Protein AF-A0A8R1EBQ1-F1 (afdb_monomer_lite)

InterPro domains:
  IPR004179 Sec63 domain [PF02889] (90-181)
  IPR036388 Winged helix-like DNA-binding domain superfamily [G3DSA:1.10.10.10] (1-85)
  IPR036390 Winged helix DNA-binding domain superfamily [SSF46785] (4-100)
  IPR050474 Helicase Hel308/SKI2-like [PTHR47961] (4-179)
  IPR057842 MER3 helicase-like, winged helix domain [PF23445] (1-74)

Organism: Caenorhabditis japonica (NCBI:txid281687)

pLDDT: mean 93.89, std 4.09, range [58.22, 97.81]

Radius of gyration: 20.87 Å; chains: 1; bounding box: 53×24×57 Å

Secondary structure (DSSP, 8-state):
-GGGHHHHHHHHHHHTS--BHHHHHHHHHTSHHHHHHHH-GGGGT--HHHHHH-TT-HHHHHHHHHHHHHHHHHHTSEEE-TTT-BEEE-HHHHHHHHTT--HHHHHHHHHH--TT--HHHHHHHHHT-GGGTT----GGGHHHHHHHHHT-SS---S-TTSHHHHHHHHHHHHHTTPPP-

Foldseek 3Di:
DLVCLLLVLLLCQLVVCDFFLVSQLVVVLVDPVQVCCLVPVVVVVQDPVNCVVCVSCSVVSSVSSVVSQVLCVLLVQWPADPVVRGIHGDVLSNVCNVVVADSQLSSLCVVQDDPPDDPQSVLLSVLPGPVQVPAFDDPVCLVVLVVLQVVQPHHHPDDSRDSSSVSSSVVSCVVVVPDDD

Sequence (181 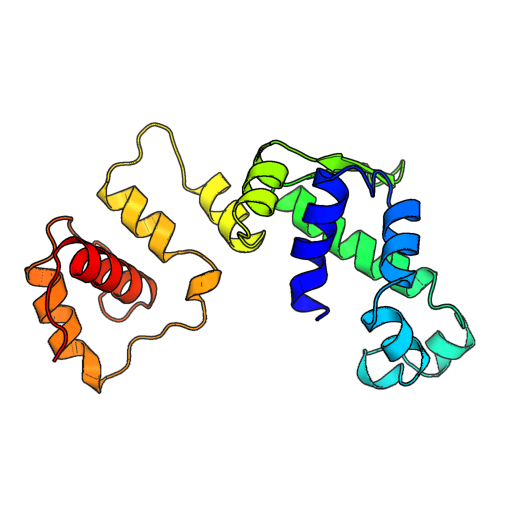aa):
MISRLTDMLNAEIVLGTVSSVSEATNWLGYTFLFVRMLKNPTLYGITHEQARADPLLEQRRADLIHTACVLLDKAGLIKYDKRSGIIQATELGRIASHFYCTYESMQTYNKLLIETCSDIDLFRIFSMSSEFKHLSVRDEEKLELQKLAEHAPIPIKENLDEASAKTNVLLQAYISQLKLD

Structure (mmCIF, N/CA/C/O backbone):
data_AF-A0A8R1EBQ1-F1
#
_entry.id   AF-A0A8R1EBQ1-F1
#
loop_
_atom_site.group_PDB
_atom_site.id
_atom_site.type_symbol
_atom_site.label_atom_id
_atom_site.label_alt_id
_atom_site.label_comp_id
_atom_site.label_asym_id
_atom_site.label_entity_id
_atom_site.label_seq_id
_atom_site.pdbx_PDB_ins_code
_atom_site.Cartn_x
_atom_site.Cartn_y
_atom_site.Cartn_z
_atom_site.occupancy
_atom_site.B_iso_or_equiv
_atom_site.auth_seq_id
_atom_site.auth_comp_id
_atom_site.auth_asym_id
_atom_site.auth_atom_id
_atom_site.pdbx_PDB_model_num
ATOM 1 N N . MET A 1 1 ? -2.785 -6.295 -10.504 1.00 58.22 1 MET A N 1
ATOM 2 C CA . MET A 1 1 ? -1.403 -6.828 -10.488 1.00 58.22 1 MET A CA 1
ATOM 3 C C . MET A 1 1 ? -0.385 -5.694 -10.440 1.00 58.22 1 MET A C 1
ATOM 5 O O . MET A 1 1 ? 0.355 -5.658 -9.474 1.00 58.22 1 MET A O 1
ATOM 9 N N . ILE A 1 2 ? -0.416 -4.712 -11.359 1.00 77.81 2 ILE A N 1
ATOM 10 C CA . ILE A 1 2 ? 0.419 -3.489 -11.237 1.00 77.81 2 ILE A CA 1
ATOM 11 C C . ILE A 1 2 ? 0.177 -2.771 -9.898 1.00 77.81 2 ILE A C 1
ATOM 13 O O . ILE A 1 2 ? 1.121 -2.341 -9.253 1.00 77.81 2 ILE A O 1
ATOM 17 N N . SER A 1 3 ? -1.073 -2.733 -9.429 1.00 82.50 3 SER A N 1
ATOM 18 C CA . SER A 1 3 ? -1.452 -2.121 -8.148 1.00 82.50 3 SER A CA 1
ATOM 19 C C . SER A 1 3 ? -0.752 -2.692 -6.909 1.00 82.50 3 SER A C 1
ATOM 21 O O . SER A 1 3 ? -0.732 -2.025 -5.885 1.00 82.50 3 SER A O 1
ATOM 23 N N . ARG A 1 4 ? -0.205 -3.913 -6.978 1.00 91.25 4 ARG A N 1
ATOM 24 C CA . ARG A 1 4 ? 0.516 -4.569 -5.873 1.00 91.25 4 ARG A CA 1
ATOM 25 C C . ARG A 1 4 ? 2.019 -4.662 -6.114 1.00 91.25 4 ARG A C 1
ATOM 27 O O . ARG A 1 4 ? 2.727 -5.206 -5.277 1.00 91.25 4 ARG A O 1
ATOM 34 N N . LEU A 1 5 ? 2.508 -4.122 -7.234 1.00 94.25 5 LEU A N 1
ATOM 35 C CA . LEU A 1 5 ? 3.929 -4.138 -7.577 1.00 94.25 5 LEU A CA 1
ATOM 36 C C . LEU A 1 5 ? 4.775 -3.515 -6.465 1.00 94.25 5 LEU A C 1
ATOM 38 O O . LEU A 1 5 ? 5.806 -4.069 -6.113 1.00 94.25 5 LEU A O 1
ATOM 42 N N . THR A 1 6 ? 4.315 -2.401 -5.897 1.00 95.56 6 THR A N 1
ATOM 43 C CA . THR A 1 6 ? 5.001 -1.676 -4.824 1.00 95.56 6 THR A CA 1
ATOM 44 C C . THR A 1 6 ? 5.180 -2.538 -3.572 1.00 95.56 6 THR A C 1
ATOM 46 O O . THR A 1 6 ? 6.288 -2.641 -3.053 1.00 95.56 6 THR A O 1
ATOM 49 N N . ASP A 1 7 ? 4.115 -3.215 -3.130 1.00 95.94 7 ASP A N 1
ATOM 50 C CA . ASP A 1 7 ? 4.149 -4.093 -1.953 1.00 95.94 7 ASP A CA 1
ATOM 51 C C . ASP A 1 7 ? 5.042 -5.326 -2.205 1.00 95.94 7 ASP A C 1
ATOM 53 O O . ASP A 1 7 ? 5.860 -5.690 -1.362 1.00 95.94 7 ASP A O 1
ATOM 57 N N . MET A 1 8 ? 4.939 -5.937 -3.395 1.00 95.81 8 MET A N 1
ATOM 58 C CA . MET A 1 8 ? 5.764 -7.091 -3.780 1.00 95.81 8 MET A CA 1
ATOM 59 C C . MET A 1 8 ? 7.249 -6.730 -3.895 1.00 95.81 8 MET A C 1
ATOM 61 O O . MET A 1 8 ? 8.100 -7.478 -3.429 1.00 95.81 8 MET A O 1
ATOM 65 N N . LEU A 1 9 ? 7.564 -5.570 -4.476 1.00 96.75 9 LEU A N 1
ATOM 66 C CA . LEU A 1 9 ? 8.935 -5.086 -4.595 1.00 96.75 9 LEU A CA 1
ATOM 67 C C . LEU A 1 9 ? 9.562 -4.856 -3.214 1.00 96.75 9 LEU A C 1
ATOM 69 O O . LEU A 1 9 ? 10.705 -5.246 -2.995 1.00 96.75 9 LEU A O 1
ATOM 73 N N . ASN A 1 10 ? 8.813 -4.278 -2.266 1.00 97.50 10 ASN A N 1
ATOM 74 C CA . ASN A 1 10 ? 9.284 -4.125 -0.889 1.00 97.50 10 ASN A CA 1
ATOM 75 C C . ASN A 1 10 ? 9.649 -5.475 -0.253 1.00 97.50 10 ASN A C 1
ATOM 77 O O . ASN A 1 10 ? 10.681 -5.569 0.405 1.00 97.50 10 ASN A O 1
ATOM 81 N N . ALA A 1 11 ? 8.848 -6.521 -0.478 1.00 96.88 11 ALA A N 1
ATOM 82 C CA . ALA A 1 11 ? 9.131 -7.849 0.065 1.00 96.88 11 ALA A CA 1
ATOM 83 C C . ALA A 1 11 ? 10.461 -8.425 -0.452 1.00 96.88 11 ALA A C 1
ATOM 85 O O . ALA A 1 11 ? 11.277 -8.900 0.334 1.00 96.88 11 ALA A O 1
ATOM 86 N N . GLU A 1 12 ? 10.731 -8.311 -1.751 1.00 96.94 12 GLU A N 1
ATOM 87 C CA . GLU A 1 12 ? 11.982 -8.788 -2.364 1.00 96.94 12 GLU A CA 1
ATOM 88 C C . GLU A 1 12 ? 13.210 -8.001 -1.892 1.00 96.94 12 GLU A C 1
ATOM 90 O O . GLU A 1 12 ? 14.288 -8.566 -1.690 1.00 96.94 12 GLU A O 1
ATOM 95 N N . ILE A 1 13 ? 13.043 -6.694 -1.663 1.00 97.06 13 ILE A N 1
ATOM 96 C CA . ILE A 1 13 ? 14.087 -5.845 -1.078 1.00 97.06 13 ILE A CA 1
ATOM 97 C C . ILE A 1 13 ? 14.365 -6.262 0.373 1.00 97.06 13 ILE A C 1
ATOM 99 O O . ILE A 1 13 ? 15.520 -6.357 0.785 1.00 97.06 13 ILE A O 1
ATOM 103 N N . VAL A 1 14 ? 13.320 -6.548 1.156 1.00 96.94 14 VAL A N 1
ATOM 104 C CA . VAL A 1 14 ? 13.441 -6.997 2.554 1.00 96.94 14 VAL A CA 1
ATOM 105 C C . VAL A 1 14 ? 14.110 -8.369 2.660 1.00 96.94 14 VAL A C 1
ATOM 107 O O . VAL A 1 14 ? 14.917 -8.572 3.572 1.00 96.94 14 VAL A O 1
ATOM 110 N N . LEU A 1 15 ? 13.810 -9.281 1.730 1.00 95.19 15 LEU A N 1
ATOM 111 C CA . LEU A 1 15 ? 14.449 -10.597 1.617 1.00 95.19 15 LEU A CA 1
ATOM 112 C C . LEU A 1 15 ? 15.920 -10.511 1.181 1.00 95.19 15 LEU A C 1
ATOM 114 O O . LEU A 1 15 ? 16.668 -11.469 1.362 1.00 95.19 15 LEU A O 1
ATOM 118 N N . GLY A 1 16 ? 16.349 -9.370 0.634 1.00 93.06 16 GLY A N 1
ATOM 119 C CA . GLY A 1 16 ? 17.705 -9.158 0.129 1.00 93.06 16 GLY A CA 1
ATOM 120 C C . GLY A 1 16 ? 17.943 -9.733 -1.269 1.00 93.06 16 GLY A C 1
ATOM 121 O O . GLY A 1 16 ? 19.079 -9.745 -1.732 1.00 93.06 16 GLY A O 1
ATOM 122 N N . THR A 1 17 ? 16.892 -10.190 -1.953 1.00 93.62 17 THR A N 1
ATOM 123 C CA . THR A 1 17 ? 16.957 -10.653 -3.349 1.00 93.62 17 THR A CA 1
ATOM 124 C C . THR A 1 17 ? 17.155 -9.488 -4.320 1.00 93.62 17 THR A C 1
ATOM 126 O O . THR A 1 17 ? 17.717 -9.669 -5.398 1.00 93.62 17 THR A O 1
ATOM 129 N N . VAL A 1 18 ? 16.711 -8.289 -3.932 1.00 96.38 18 VAL A N 1
ATOM 130 C CA . VAL A 1 18 ? 16.822 -7.058 -4.717 1.00 96.38 18 VAL A CA 1
ATOM 131 C C . VAL A 1 18 ? 17.485 -5.958 -3.888 1.00 96.38 18 VAL A C 1
ATOM 133 O O . VAL A 1 18 ? 16.965 -5.532 -2.862 1.00 96.38 18 VAL A O 1
ATOM 136 N N . SER A 1 19 ? 18.610 -5.444 -4.374 1.00 95.31 19 SER A N 1
ATOM 137 C CA . SER A 1 19 ? 19.396 -4.372 -3.747 1.00 95.31 19 SER A CA 1
ATOM 138 C C . SER A 1 19 ? 19.635 -3.167 -4.667 1.00 95.31 19 SER A C 1
ATOM 140 O O . SER A 1 19 ? 20.148 -2.129 -4.240 1.00 95.31 19 SER A O 1
ATOM 142 N N . SER A 1 20 ? 19.237 -3.267 -5.938 1.00 95.94 20 SER A N 1
ATOM 143 C CA . SER A 1 20 ? 19.366 -2.192 -6.922 1.00 95.94 20 SER A CA 1
ATOM 144 C C . SER A 1 20 ? 18.209 -2.159 -7.921 1.00 95.94 20 SER A C 1
ATOM 146 O O . SER A 1 20 ? 17.500 -3.145 -8.120 1.00 95.94 20 SER A O 1
ATOM 148 N N . VAL A 1 21 ? 18.037 -1.024 -8.605 1.00 95.19 21 VAL A N 1
ATOM 149 C CA . VAL A 1 21 ? 17.039 -0.863 -9.682 1.00 95.19 21 VAL A CA 1
ATOM 150 C C . VAL A 1 21 ? 17.264 -1.863 -10.821 1.00 95.19 21 VAL A C 1
ATOM 152 O O . VAL A 1 21 ? 16.297 -2.350 -11.407 1.00 95.19 21 VAL A O 1
ATOM 155 N N . SER A 1 22 ? 18.521 -2.203 -11.122 1.00 94.19 22 SER A N 1
ATOM 156 C CA . SER A 1 22 ? 18.858 -3.201 -12.146 1.00 94.19 22 SER A CA 1
ATOM 157 C C . SER A 1 22 ? 18.361 -4.595 -11.746 1.00 94.19 22 SER A C 1
ATOM 159 O O . SER A 1 22 ? 17.647 -5.249 -12.507 1.00 94.19 22 SER A O 1
ATOM 161 N N . GLU A 1 23 ? 18.631 -5.016 -10.505 1.00 96.06 23 GLU A N 1
ATOM 162 C CA . GLU A 1 23 ? 18.133 -6.287 -9.961 1.00 96.06 23 GLU A CA 1
ATOM 163 C C . GLU A 1 23 ? 16.605 -6.324 -9.896 1.00 96.06 23 GLU A C 1
ATOM 165 O O . GLU A 1 23 ? 15.997 -7.309 -10.307 1.00 96.06 23 GLU A O 1
ATOM 170 N N . ALA A 1 24 ? 15.970 -5.228 -9.476 1.00 96.25 24 ALA A N 1
ATOM 171 C CA . ALA A 1 24 ? 14.516 -5.095 -9.456 1.00 96.25 24 ALA A CA 1
ATOM 172 C C . ALA A 1 24 ? 13.897 -5.205 -10.864 1.00 96.25 24 ALA A C 1
ATOM 174 O O . ALA A 1 24 ? 12.842 -5.815 -11.048 1.00 96.25 24 ALA A O 1
ATOM 175 N N . THR A 1 25 ? 14.558 -4.637 -11.875 1.00 95.50 25 THR A N 1
ATOM 176 C CA . THR A 1 25 ? 14.124 -4.701 -13.280 1.00 95.50 25 THR A CA 1
ATOM 177 C C . THR A 1 25 ? 14.214 -6.131 -13.814 1.00 95.50 25 THR A C 1
ATOM 179 O O . THR A 1 25 ? 13.285 -6.607 -14.474 1.00 95.50 25 THR A O 1
ATOM 182 N N . ASN A 1 26 ? 15.289 -6.846 -13.468 1.00 94.81 26 ASN A N 1
ATOM 183 C CA . ASN A 1 26 ? 15.449 -8.265 -13.781 1.00 94.81 26 ASN A CA 1
ATOM 184 C C . ASN A 1 26 ? 14.401 -9.123 -13.066 1.00 94.81 26 ASN A C 1
ATOM 186 O O . ASN A 1 26 ? 13.763 -9.959 -13.707 1.00 94.81 26 ASN A O 1
ATOM 190 N N . TRP A 1 27 ? 14.157 -8.865 -11.778 1.00 96.06 27 TRP A N 1
ATOM 191 C CA . TRP A 1 27 ? 13.109 -9.523 -10.997 1.00 96.06 27 TRP A CA 1
ATOM 192 C C . TRP A 1 27 ? 11.734 -9.380 -11.657 1.00 96.06 27 TRP A C 1
ATOM 194 O O . TRP A 1 27 ? 11.038 -10.376 -11.867 1.00 96.06 27 TRP A O 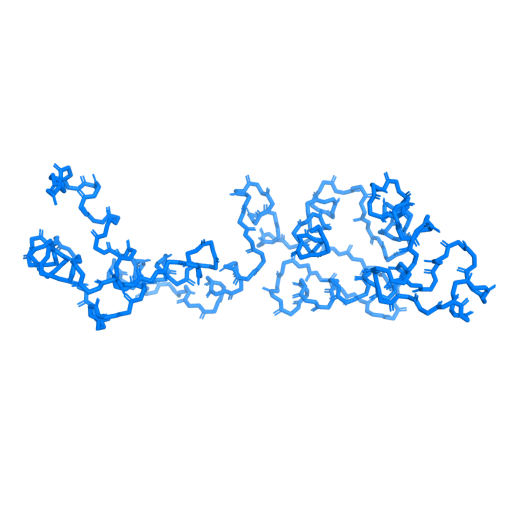1
ATOM 204 N N . LEU A 1 28 ? 11.373 -8.166 -12.094 1.00 95.12 28 LEU A N 1
ATOM 205 C CA . LEU A 1 28 ? 10.113 -7.920 -12.796 1.00 95.12 28 LEU A CA 1
ATOM 206 C C . LEU A 1 28 ? 9.994 -8.761 -14.080 1.00 95.12 28 LEU A C 1
ATOM 208 O O . LEU A 1 28 ? 8.890 -9.167 -14.448 1.00 95.12 28 LEU A O 1
ATOM 212 N N . GLY A 1 29 ? 11.119 -9.074 -14.729 1.00 93.81 29 GLY A N 1
ATOM 213 C CA . GLY A 1 29 ? 11.203 -9.972 -15.880 1.00 93.81 29 GLY A CA 1
ATOM 214 C C . GLY A 1 29 ? 10.792 -11.4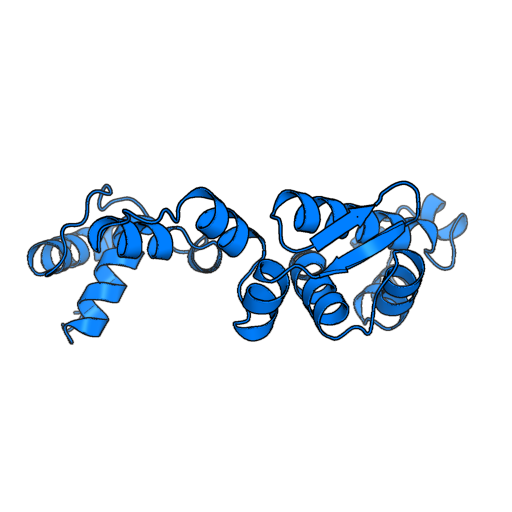22 -15.615 1.00 93.81 29 GLY A C 1
ATOM 215 O O . GLY A 1 29 ? 10.334 -12.088 -16.538 1.00 93.81 29 GLY A O 1
ATOM 216 N N . TYR A 1 30 ? 10.874 -11.907 -14.376 1.00 93.50 30 TYR A N 1
ATOM 217 C CA . TYR A 1 30 ? 10.424 -13.260 -14.021 1.00 93.50 30 TYR A CA 1
ATOM 218 C C . TYR A 1 30 ? 8.925 -13.335 -13.704 1.00 93.50 30 TYR A C 1
ATOM 220 O O . TYR A 1 30 ? 8.378 -14.416 -13.487 1.00 93.50 30 TYR A O 1
ATOM 228 N N . THR A 1 31 ? 8.232 -12.197 -13.680 1.00 94.00 31 THR A N 1
ATOM 229 C CA . THR A 1 31 ? 6.822 -12.146 -13.292 1.00 94.00 31 THR A CA 1
ATOM 230 C C . THR A 1 31 ? 5.882 -12.470 -14.452 1.00 94.00 31 THR A C 1
ATOM 232 O O . THR A 1 31 ? 6.151 -12.196 -15.625 1.00 94.00 31 THR A O 1
ATOM 235 N N . PHE A 1 32 ? 4.685 -12.959 -14.119 1.00 93.75 32 PHE A N 1
ATOM 236 C CA . PHE A 1 32 ? 3.611 -13.119 -15.101 1.00 93.75 32 PHE A CA 1
ATOM 237 C C . PHE A 1 32 ? 3.199 -11.784 -15.748 1.00 93.75 32 PHE A C 1
ATOM 239 O O . PHE A 1 32 ? 2.814 -11.761 -16.918 1.00 93.75 32 PHE A O 1
ATOM 246 N N . LEU A 1 33 ? 3.317 -10.664 -15.020 1.00 93.31 33 LEU A N 1
ATOM 247 C CA . LEU A 1 33 ? 3.033 -9.328 -15.547 1.00 93.31 33 LEU A CA 1
ATOM 248 C C . LEU A 1 33 ? 3.898 -9.026 -16.776 1.00 93.31 33 LEU A C 1
ATOM 250 O O . LEU A 1 33 ? 3.361 -8.592 -17.792 1.00 93.31 33 LEU A O 1
ATOM 254 N N . PHE A 1 34 ? 5.200 -9.317 -16.722 1.00 94.44 34 PHE A N 1
ATOM 255 C CA . PHE A 1 34 ? 6.105 -9.123 -17.855 1.00 94.44 34 PHE A CA 1
ATOM 256 C C . PHE A 1 34 ? 5.686 -9.927 -19.089 1.00 94.44 34 PHE A C 1
ATOM 258 O O . PHE A 1 34 ? 5.506 -9.356 -20.166 1.00 94.44 34 PHE A O 1
ATOM 265 N N . VAL A 1 35 ? 5.422 -11.226 -18.922 1.00 94.94 35 VAL A N 1
ATOM 266 C CA . VAL A 1 35 ? 4.962 -12.100 -20.017 1.00 94.94 35 VAL A CA 1
ATOM 267 C C . VAL A 1 35 ? 3.690 -11.550 -20.671 1.00 94.94 35 VAL A C 1
ATOM 269 O O . VAL A 1 35 ? 3.523 -11.613 -21.891 1.00 94.94 35 VAL A O 1
ATOM 272 N N . ARG A 1 36 ? 2.772 -10.995 -19.874 1.00 94.62 36 ARG A N 1
ATOM 273 C CA . ARG A 1 36 ? 1.526 -10.411 -20.380 1.00 94.62 36 ARG A CA 1
ATOM 274 C C . ARG A 1 36 ? 1.725 -9.071 -21.082 1.00 94.62 36 ARG A C 1
ATOM 276 O O . ARG A 1 36 ? 1.078 -8.861 -22.106 1.00 94.62 36 ARG A O 1
ATOM 283 N N . MET A 1 37 ? 2.620 -8.217 -20.585 1.00 93.38 37 MET A N 1
ATOM 284 C CA . MET A 1 37 ? 2.973 -6.957 -21.247 1.00 93.38 37 MET A CA 1
ATOM 285 C C . MET A 1 37 ? 3.603 -7.199 -22.624 1.00 93.38 37 MET A C 1
ATOM 287 O O . MET A 1 37 ? 3.283 -6.477 -23.559 1.00 93.38 37 MET A O 1
ATOM 291 N N . LEU A 1 38 ? 4.415 -8.251 -22.782 1.00 93.56 38 LEU A N 1
ATOM 292 C CA . LEU A 1 38 ? 4.961 -8.634 -24.089 1.00 93.56 38 LEU A CA 1
ATOM 293 C C . LEU A 1 38 ? 3.886 -9.159 -25.051 1.00 93.56 38 LEU A C 1
ATOM 295 O O . LEU A 1 38 ? 3.867 -8.797 -26.224 1.00 93.56 38 LEU A O 1
ATOM 299 N N . LYS A 1 39 ? 2.980 -10.022 -24.570 1.00 93.94 39 LYS A N 1
ATOM 300 C CA . LYS A 1 39 ? 1.958 -10.654 -25.424 1.00 93.94 39 LYS A CA 1
ATOM 301 C C . LYS A 1 39 ? 0.829 -9.709 -25.837 1.00 93.94 39 LYS A C 1
ATOM 303 O O . LYS A 1 39 ? 0.248 -9.903 -26.900 1.00 93.94 39 LYS A O 1
ATOM 308 N N . ASN A 1 40 ? 0.460 -8.748 -24.991 1.00 93.75 40 ASN A N 1
ATOM 309 C CA . ASN A 1 40 ? -0.610 -7.792 -25.281 1.00 93.75 40 ASN A CA 1
ATOM 310 C C . ASN A 1 40 ? -0.276 -6.399 -24.707 1.00 93.75 40 ASN A C 1
ATOM 312 O O . ASN A 1 40 ? -0.884 -5.991 -23.716 1.00 93.75 40 ASN A O 1
ATOM 316 N N . PRO A 1 41 ? 0.687 -5.669 -25.301 1.00 92.31 41 PRO A N 1
ATOM 317 C CA . PRO A 1 41 ? 1.208 -4.410 -24.756 1.00 92.31 41 PRO A CA 1
ATOM 318 C C . PRO A 1 41 ? 0.140 -3.319 -24.601 1.00 92.31 41 PRO A C 1
ATOM 320 O O . PRO A 1 41 ? 0.112 -2.618 -23.586 1.00 92.31 41 PRO A O 1
ATOM 323 N N . THR A 1 42 ? -0.798 -3.227 -25.545 1.00 92.81 42 THR A N 1
ATOM 324 C CA . THR A 1 42 ? -1.855 -2.204 -25.554 1.00 92.81 42 THR A CA 1
ATOM 325 C C . THR A 1 42 ? -2.763 -2.273 -24.330 1.00 92.81 42 THR A C 1
ATOM 327 O O . THR A 1 42 ? -3.158 -1.236 -23.805 1.00 92.81 42 THR A O 1
ATOM 330 N N . LEU A 1 43 ? -3.037 -3.476 -23.810 1.00 93.06 43 LEU A N 1
ATOM 331 C CA . LEU A 1 43 ? -3.847 -3.657 -22.598 1.00 93.06 43 LEU A CA 1
ATOM 332 C C . LEU A 1 43 ? -3.158 -3.103 -21.336 1.00 93.06 43 LEU A C 1
ATOM 334 O O . LEU A 1 43 ? -3.823 -2.786 -20.353 1.00 93.06 43 LEU A O 1
ATOM 338 N N . TYR A 1 44 ? -1.831 -2.977 -21.362 1.00 92.00 44 TYR A N 1
ATOM 339 C CA . TYR A 1 44 ? -1.014 -2.479 -20.252 1.00 92.00 44 TYR A CA 1
ATOM 340 C C . TYR A 1 44 ? -0.539 -1.032 -20.471 1.00 92.00 44 TYR A C 1
ATOM 342 O O . TYR A 1 44 ? 0.400 -0.572 -19.814 1.00 92.00 44 TYR A O 1
ATOM 350 N N . GLY A 1 45 ? -1.193 -0.308 -21.388 1.00 90.31 45 GLY A N 1
ATOM 351 C CA . GLY A 1 45 ? -0.896 1.093 -21.684 1.00 90.31 45 GLY A CA 1
ATOM 352 C C . GLY A 1 45 ? 0.428 1.302 -22.420 1.00 90.31 45 GLY A C 1
ATOM 353 O O . GLY A 1 45 ? 0.994 2.388 -22.341 1.00 90.31 45 GLY A O 1
ATOM 354 N N . ILE A 1 46 ? 0.943 0.270 -23.096 1.00 92.62 46 ILE A N 1
ATOM 355 C CA . ILE A 1 46 ? 2.145 0.348 -23.930 1.00 92.62 46 ILE A CA 1
ATOM 356 C C . ILE A 1 46 ? 1.685 0.442 -25.385 1.00 92.62 46 ILE A C 1
ATOM 358 O O . ILE A 1 46 ? 0.990 -0.442 -25.889 1.00 92.62 46 ILE A O 1
ATOM 362 N N . THR A 1 47 ? 2.048 1.527 -26.064 1.00 91.56 47 THR A N 1
ATOM 363 C CA . THR A 1 47 ? 1.688 1.726 -27.475 1.00 91.56 47 THR A CA 1
ATOM 364 C C . THR A 1 47 ? 2.436 0.744 -28.380 1.00 91.56 47 THR A C 1
ATOM 366 O O . THR A 1 47 ? 3.516 0.258 -28.042 1.00 91.56 47 THR A O 1
ATOM 369 N N . HIS A 1 48 ? 1.891 0.460 -29.568 1.00 88.50 48 HIS A N 1
ATOM 370 C CA . HIS A 1 48 ? 2.577 -0.397 -30.541 1.00 88.50 48 HIS A CA 1
ATOM 371 C C . HIS A 1 48 ? 3.941 0.161 -30.967 1.00 88.50 48 HIS A C 1
ATOM 373 O O . HIS A 1 48 ? 4.847 -0.616 -31.252 1.00 88.50 48 HIS A O 1
ATOM 379 N N . GLU A 1 49 ? 4.099 1.483 -30.997 1.00 90.19 49 GLU A N 1
ATOM 380 C CA . GLU A 1 49 ? 5.371 2.140 -31.304 1.00 90.19 49 GLU A CA 1
ATOM 381 C C . GLU A 1 49 ? 6.403 1.890 -30.201 1.00 90.19 49 GLU A C 1
ATOM 383 O O . GLU A 1 49 ? 7.508 1.440 -30.495 1.00 90.19 49 GLU A O 1
ATOM 388 N N . GLN A 1 50 ? 6.015 2.068 -28.932 1.00 88.50 50 GLN A N 1
ATOM 389 C CA . GLN A 1 50 ? 6.872 1.760 -27.782 1.00 88.50 50 GLN A CA 1
ATOM 390 C C . GLN A 1 50 ? 7.264 0.281 -27.742 1.00 88.50 50 GLN A C 1
ATOM 392 O O . GLN A 1 50 ? 8.429 -0.031 -27.537 1.00 88.50 50 GLN A O 1
ATOM 397 N N . ALA A 1 51 ? 6.321 -0.630 -27.997 1.00 89.62 51 ALA A N 1
ATOM 398 C CA . ALA A 1 51 ? 6.603 -2.065 -28.021 1.00 89.62 51 ALA A CA 1
ATOM 399 C C . ALA A 1 51 ? 7.548 -2.478 -29.167 1.00 89.62 51 ALA A C 1
ATOM 401 O O . ALA A 1 51 ? 8.270 -3.461 -29.038 1.00 89.62 51 ALA A O 1
ATOM 402 N N . ARG A 1 52 ? 7.557 -1.747 -30.293 1.00 89.56 52 ARG A N 1
ATOM 403 C CA . ARG A 1 52 ? 8.526 -1.968 -31.383 1.00 89.56 52 ARG A CA 1
ATOM 404 C C . ARG A 1 52 ? 9.900 -1.382 -31.061 1.00 89.56 52 ARG A C 1
ATOM 406 O O . ARG A 1 52 ? 10.898 -1.984 -31.437 1.00 89.56 52 ARG A O 1
ATOM 413 N N . ALA A 1 53 ? 9.941 -0.219 -30.411 1.00 91.81 53 ALA A N 1
ATOM 414 C CA . ALA A 1 53 ? 11.180 0.455 -30.029 1.00 91.81 53 ALA A CA 1
ATOM 415 C C . ALA A 1 53 ? 11.898 -0.241 -28.858 1.00 91.81 53 ALA A C 1
ATOM 417 O O . ALA A 1 53 ? 13.124 -0.239 -28.813 1.00 91.81 53 ALA A O 1
ATOM 418 N N . ASP A 1 54 ? 11.144 -0.865 -27.950 1.00 91.94 54 ASP A N 1
ATOM 419 C CA . ASP A 1 54 ? 11.642 -1.609 -26.789 1.00 91.94 54 ASP A CA 1
ATOM 420 C C . ASP A 1 54 ? 11.027 -3.028 -26.747 1.00 91.94 54 ASP A C 1
ATOM 422 O O . ASP A 1 54 ? 10.099 -3.289 -25.973 1.00 91.94 54 ASP A O 1
ATOM 426 N N . PRO A 1 55 ? 11.505 -3.971 -27.587 1.00 90.62 55 PRO A N 1
ATOM 427 C CA . PRO A 1 55 ? 10.915 -5.309 -27.706 1.00 90.62 55 PRO A CA 1
ATOM 428 C C . PRO A 1 55 ? 10.966 -6.143 -26.422 1.00 90.62 55 PRO A C 1
ATOM 430 O O . PRO A 1 55 ? 10.161 -7.058 -26.251 1.00 90.62 55 PRO A O 1
ATOM 433 N N . LEU A 1 56 ? 11.919 -5.851 -25.532 1.00 91.94 56 LEU A N 1
ATOM 434 C CA . LEU A 1 56 ? 12.089 -6.522 -24.239 1.00 91.94 56 LEU A CA 1
ATOM 435 C C . LEU A 1 56 ? 11.520 -5.711 -23.070 1.00 91.94 56 LEU A C 1
ATOM 437 O O . LEU A 1 56 ? 11.621 -6.150 -21.923 1.00 91.94 56 LEU A O 1
ATOM 441 N N . LEU A 1 57 ? 10.889 -4.566 -23.346 1.00 92.62 57 LEU A N 1
ATOM 442 C CA . LEU A 1 57 ? 10.299 -3.672 -22.352 1.00 92.62 57 LEU A CA 1
ATOM 443 C C . LEU A 1 57 ? 11.281 -3.296 -21.227 1.00 92.62 57 LEU A C 1
ATOM 445 O O . LEU A 1 57 ? 10.882 -3.184 -20.067 1.00 92.62 57 LEU A O 1
ATOM 449 N N . GLU A 1 58 ? 12.570 -3.150 -21.531 1.00 92.75 58 GLU A N 1
ATOM 450 C CA . GLU A 1 58 ? 13.594 -2.801 -20.545 1.00 92.75 58 GLU A CA 1
ATOM 451 C C . GLU A 1 58 ? 13.338 -1.430 -19.931 1.00 92.75 58 GLU A C 1
ATOM 453 O O . GLU A 1 58 ? 13.240 -1.321 -18.706 1.00 92.75 58 GLU A O 1
ATOM 458 N N . GLN A 1 59 ? 13.127 -0.413 -20.769 1.00 91.69 59 GLN A N 1
ATOM 459 C CA . GLN A 1 59 ? 12.852 0.942 -20.305 1.00 91.69 59 GLN A CA 1
ATOM 460 C C . GLN A 1 59 ? 11.527 0.975 -19.546 1.00 91.69 59 GLN A C 1
ATOM 462 O O . GLN A 1 59 ? 11.436 1.529 -18.453 1.00 91.69 59 GLN A O 1
ATOM 467 N N . ARG A 1 60 ? 10.501 0.296 -20.074 1.00 92.81 60 ARG A N 1
ATOM 468 C CA . ARG A 1 60 ? 9.187 0.249 -19.422 1.00 92.81 60 ARG A CA 1
ATOM 469 C C . ARG A 1 60 ? 9.245 -0.415 -18.044 1.00 92.81 60 ARG A C 1
ATOM 471 O O . ARG A 1 60 ? 8.569 0.043 -17.122 1.00 92.81 60 ARG A O 1
ATOM 478 N N . ARG A 1 61 ? 10.017 -1.494 -17.885 1.00 94.38 61 ARG A N 1
ATOM 479 C CA . ARG A 1 61 ? 10.223 -2.147 -16.582 1.00 94.38 61 ARG A CA 1
ATOM 480 C C . ARG A 1 61 ? 10.997 -1.241 -15.629 1.00 94.38 61 ARG A C 1
ATOM 482 O O . ARG A 1 61 ? 10.574 -1.111 -14.482 1.00 94.38 61 ARG A O 1
ATOM 489 N N . ALA A 1 62 ? 12.056 -0.584 -16.102 1.00 93.88 62 ALA A N 1
ATOM 490 C CA . ALA A 1 62 ? 12.818 0.370 -15.302 1.00 93.88 62 ALA A CA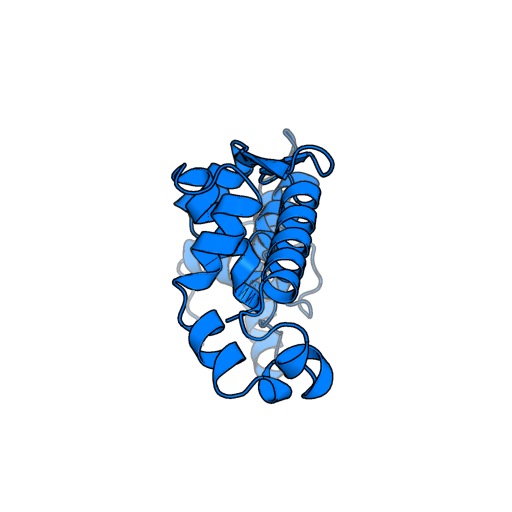 1
ATOM 491 C C . ALA A 1 62 ? 11.932 1.523 -14.795 1.00 93.88 62 ALA A C 1
ATOM 493 O O . ALA A 1 62 ? 11.983 1.849 -13.612 1.00 93.88 62 ALA A O 1
ATOM 494 N N . ASP A 1 63 ? 11.047 2.071 -15.636 1.00 93.69 63 ASP A N 1
ATOM 495 C CA . ASP A 1 63 ? 10.108 3.135 -15.253 1.00 93.69 63 ASP A CA 1
ATOM 496 C C . ASP A 1 63 ? 9.105 2.676 -14.176 1.00 93.69 63 ASP A C 1
ATOM 498 O O . ASP A 1 63 ? 8.811 3.409 -13.224 1.00 93.69 63 ASP A O 1
ATOM 502 N N . LEU A 1 64 ? 8.573 1.451 -14.303 1.00 95.19 64 LEU A N 1
ATOM 503 C CA . LEU A 1 64 ? 7.667 0.857 -13.312 1.00 95.19 64 LEU A CA 1
ATOM 504 C C . LEU A 1 64 ? 8.365 0.653 -11.962 1.00 95.19 64 LEU A C 1
ATOM 506 O O . LEU A 1 64 ? 7.815 1.034 -10.927 1.00 95.19 64 LEU A O 1
ATOM 510 N N . ILE A 1 65 ? 9.577 0.093 -11.976 1.00 96.50 65 ILE A N 1
ATOM 511 C CA . ILE A 1 65 ? 10.398 -0.089 -10.775 1.00 96.50 65 ILE A CA 1
ATOM 512 C C . ILE A 1 65 ? 10.750 1.257 -10.153 1.00 96.50 65 ILE A C 1
ATOM 514 O O . ILE A 1 65 ? 10.575 1.430 -8.951 1.00 96.50 65 ILE A O 1
ATOM 518 N N . HIS A 1 66 ? 11.182 2.233 -10.952 1.00 95.38 66 HIS A N 1
ATOM 519 C CA . HIS A 1 66 ? 11.513 3.565 -10.461 1.00 95.38 66 HIS A CA 1
ATOM 520 C C . HIS A 1 66 ? 10.313 4.210 -9.760 1.00 95.38 66 HIS A C 1
ATOM 522 O O . HIS A 1 66 ? 10.444 4.716 -8.646 1.00 95.38 66 HIS A O 1
ATOM 528 N N . THR A 1 67 ? 9.127 4.128 -10.368 1.00 95.69 67 THR A N 1
ATOM 529 C CA . THR A 1 67 ? 7.886 4.653 -9.782 1.00 95.69 67 THR A CA 1
ATOM 530 C C . THR A 1 67 ? 7.575 3.976 -8.444 1.00 95.69 67 THR A C 1
ATOM 532 O O . THR A 1 67 ? 7.279 4.661 -7.465 1.00 95.69 67 THR A O 1
ATOM 535 N N . ALA A 1 68 ? 7.692 2.647 -8.370 1.00 96.75 68 ALA A N 1
ATOM 536 C CA . ALA A 1 68 ? 7.478 1.896 -7.136 1.00 96.75 68 ALA A CA 1
ATOM 537 C C . ALA A 1 68 ? 8.504 2.263 -6.048 1.00 96.75 68 ALA A C 1
ATOM 539 O O . ALA A 1 68 ? 8.114 2.532 -4.912 1.00 96.75 68 ALA A O 1
ATOM 540 N N . CYS A 1 69 ? 9.792 2.364 -6.391 1.00 96.88 69 CYS A N 1
ATOM 541 C CA . CYS A 1 69 ? 10.841 2.776 -5.457 1.00 96.88 69 CYS A CA 1
ATOM 542 C C . CYS A 1 69 ? 10.603 4.189 -4.913 1.00 96.88 69 CYS A C 1
ATOM 544 O O . CYS A 1 69 ? 10.742 4.414 -3.716 1.00 96.88 69 CYS A O 1
ATOM 546 N N . VAL A 1 70 ? 10.191 5.140 -5.757 1.00 96.81 70 VAL A N 1
ATOM 547 C CA . VAL A 1 70 ? 9.865 6.506 -5.314 1.00 96.81 70 VAL A CA 1
ATOM 548 C C . VAL A 1 70 ? 8.691 6.517 -4.331 1.00 96.81 70 VAL A C 1
ATOM 550 O O . VAL A 1 70 ? 8.712 7.280 -3.365 1.00 96.81 70 VAL A O 1
ATOM 553 N N . LEU A 1 71 ? 7.672 5.678 -4.545 1.00 96.50 71 LEU A N 1
ATOM 554 C CA . LEU A 1 71 ? 6.539 5.558 -3.622 1.00 96.50 71 LEU A CA 1
ATOM 555 C C . LEU A 1 71 ? 6.953 4.941 -2.280 1.00 96.50 71 LEU A C 1
ATOM 557 O O . LEU A 1 71 ? 6.580 5.474 -1.235 1.00 96.50 71 LEU A O 1
ATOM 561 N N . LEU A 1 72 ? 7.744 3.865 -2.307 1.00 97.06 72 LEU A N 1
ATOM 562 C CA . LEU A 1 72 ? 8.255 3.205 -1.103 1.00 97.06 72 LEU A CA 1
ATOM 563 C C . LEU A 1 72 ? 9.174 4.121 -0.287 1.00 97.06 72 LEU A C 1
ATOM 565 O O . LEU A 1 72 ? 9.050 4.176 0.935 1.00 97.06 72 LEU A O 1
ATOM 569 N N . ASP A 1 73 ? 10.051 4.870 -0.955 1.00 97.06 73 ASP A N 1
ATOM 570 C CA . ASP A 1 73 ? 10.964 5.830 -0.326 1.00 97.06 73 ASP A CA 1
ATOM 571 C C . ASP A 1 73 ? 10.184 6.982 0.325 1.00 97.06 73 ASP A C 1
ATOM 573 O O . ASP A 1 73 ? 10.366 7.283 1.503 1.00 97.06 73 ASP A O 1
ATOM 577 N N . LYS A 1 74 ? 9.187 7.538 -0.380 1.00 95.75 74 LYS A N 1
ATOM 578 C CA . LYS A 1 74 ? 8.275 8.557 0.172 1.00 95.75 74 LYS A CA 1
ATOM 579 C C . LYS A 1 74 ? 7.448 8.047 1.360 1.00 95.75 74 LYS A C 1
ATOM 581 O O . LYS A 1 74 ? 7.025 8.836 2.206 1.00 95.75 74 LYS A O 1
ATOM 586 N N . ALA A 1 75 ? 7.143 6.754 1.401 1.00 95.75 75 ALA A N 1
ATOM 587 C CA . ALA A 1 75 ? 6.450 6.123 2.520 1.00 95.75 75 ALA A CA 1
ATOM 588 C C . ALA A 1 75 ? 7.396 5.756 3.683 1.00 95.75 75 ALA A C 1
ATOM 590 O O . ALA A 1 75 ? 6.920 5.476 4.781 1.00 95.75 75 ALA A O 1
ATOM 591 N N . GLY A 1 76 ? 8.716 5.819 3.473 1.00 96.12 76 GLY A N 1
ATOM 592 C CA . GLY A 1 76 ? 9.740 5.486 4.463 1.00 96.12 76 GLY A CA 1
ATOM 593 C C . GLY A 1 76 ? 10.038 3.989 4.587 1.00 96.12 76 GLY A C 1
ATOM 594 O O . GLY A 1 76 ? 10.702 3.584 5.540 1.00 96.12 76 GLY A O 1
ATOM 595 N N . LEU A 1 77 ? 9.555 3.155 3.658 1.00 97.25 77 LEU A N 1
ATOM 596 C CA . LEU A 1 77 ? 9.747 1.696 3.686 1.00 97.25 77 LEU A CA 1
ATOM 597 C C . LEU A 1 77 ? 11.118 1.274 3.138 1.00 97.25 77 LEU A C 1
ATOM 599 O O . LEU A 1 77 ? 11.664 0.245 3.532 1.00 97.25 77 LEU A O 1
ATOM 603 N N . ILE A 1 78 ? 11.693 2.078 2.247 1.00 97.81 78 ILE A N 1
ATOM 604 C CA . ILE A 1 78 ? 13.040 1.873 1.710 1.00 97.81 78 ILE A CA 1
ATOM 605 C C . ILE A 1 78 ? 13.810 3.193 1.749 1.00 97.81 78 ILE A C 1
ATOM 607 O O . ILE A 1 78 ? 13.212 4.257 1.880 1.00 97.81 78 ILE A O 1
ATOM 611 N N . LYS A 1 79 ? 15.130 3.117 1.600 1.00 97.38 79 LYS A N 1
ATOM 612 C CA . LYS A 1 79 ? 15.985 4.237 1.206 1.00 97.38 79 LYS A CA 1
ATOM 613 C C . LYS A 1 79 ? 16.396 4.025 -0.239 1.00 97.38 79 LYS A C 1
ATOM 615 O O . LYS A 1 79 ? 17.033 3.015 -0.547 1.00 97.38 79 LYS A O 1
ATOM 620 N N . TYR A 1 80 ? 16.033 4.959 -1.109 1.00 97.62 80 TYR A N 1
ATOM 621 C CA . TYR A 1 80 ? 16.310 4.861 -2.538 1.00 97.62 80 TYR A CA 1
ATOM 622 C C . TYR A 1 80 ? 17.221 5.993 -3.028 1.00 97.62 80 TYR A C 1
ATOM 624 O O . TYR A 1 80 ? 16.817 7.154 -3.105 1.00 97.62 80 TYR A O 1
ATOM 632 N N . ASP A 1 81 ? 18.452 5.654 -3.427 1.00 96.00 81 ASP A N 1
ATOM 633 C CA . ASP A 1 81 ? 19.347 6.605 -4.092 1.00 96.00 81 ASP A CA 1
ATOM 634 C C . ASP A 1 81 ? 19.090 6.608 -5.605 1.00 96.00 81 ASP A C 1
ATOM 636 O O . ASP A 1 81 ? 19.491 5.704 -6.339 1.00 96.00 81 ASP A O 1
ATOM 640 N N . LYS A 1 82 ? 18.450 7.676 -6.088 1.00 93.19 82 LYS A N 1
ATOM 641 C CA . LYS A 1 82 ? 18.101 7.860 -7.505 1.00 93.19 82 LYS A CA 1
ATOM 642 C C . LYS A 1 82 ? 19.312 7.943 -8.433 1.00 93.19 82 LYS A C 1
ATOM 644 O O . LYS A 1 82 ? 19.165 7.667 -9.619 1.00 93.19 82 LYS A O 1
ATOM 649 N N . ARG A 1 83 ? 20.482 8.354 -7.930 1.00 91.62 83 ARG A N 1
ATOM 650 C CA . ARG A 1 83 ? 21.689 8.525 -8.750 1.00 91.62 83 ARG A CA 1
ATOM 651 C C . ARG A 1 83 ? 22.425 7.207 -8.933 1.00 91.62 83 ARG A C 1
ATOM 653 O O . ARG A 1 83 ? 22.821 6.892 -10.048 1.00 91.62 83 ARG A O 1
ATOM 660 N N . SER A 1 84 ? 22.640 6.467 -7.846 1.00 92.94 84 SER A N 1
ATOM 661 C CA . SER A 1 84 ? 23.337 5.175 -7.903 1.00 92.94 84 SER A CA 1
ATOM 662 C C . SER A 1 84 ? 22.410 4.008 -8.251 1.00 92.94 84 SER A C 1
ATOM 664 O O . SER A 1 84 ? 22.881 2.963 -8.685 1.00 92.94 84 SER A O 1
ATOM 666 N N . GLY A 1 85 ? 21.097 4.168 -8.064 1.00 93.00 85 GLY A N 1
ATOM 667 C CA . GLY A 1 85 ? 20.125 3.090 -8.218 1.00 93.00 85 GLY A CA 1
ATOM 668 C C . GLY A 1 85 ? 20.154 2.075 -7.073 1.00 93.00 85 GLY A C 1
ATOM 669 O O . GLY A 1 85 ? 19.516 1.031 -7.200 1.00 93.00 85 GLY A O 1
ATOM 670 N N . ILE A 1 86 ? 20.882 2.354 -5.985 1.00 96.44 86 ILE A N 1
ATOM 671 C CA . ILE A 1 86 ? 20.973 1.490 -4.803 1.00 96.44 86 ILE A CA 1
ATOM 672 C C . ILE A 1 86 ? 19.701 1.626 -3.967 1.00 96.44 86 ILE A C 1
ATOM 674 O O . ILE A 1 86 ? 19.171 2.725 -3.772 1.00 96.44 86 ILE A O 1
ATOM 678 N N . ILE A 1 87 ? 19.225 0.490 -3.465 1.00 97.25 87 ILE A N 1
ATOM 679 C CA . ILE A 1 87 ? 18.014 0.375 -2.666 1.00 97.25 87 ILE A CA 1
ATOM 680 C C . ILE A 1 87 ? 18.343 -0.355 -1.364 1.00 97.25 87 ILE A C 1
ATOM 682 O O . ILE A 1 87 ? 19.027 -1.376 -1.367 1.00 97.25 87 ILE A O 1
ATOM 686 N N . GLN A 1 88 ? 17.847 0.158 -0.240 1.00 96.94 88 GLN A N 1
ATOM 687 C CA . GLN A 1 88 ? 18.015 -0.470 1.071 1.00 96.94 88 GLN A CA 1
ATOM 688 C C . GLN A 1 88 ? 16.681 -0.522 1.813 1.00 96.94 88 GLN A C 1
ATOM 690 O O . GLN A 1 88 ? 15.975 0.483 1.880 1.00 96.94 88 GLN A O 1
ATOM 695 N N . ALA A 1 89 ? 16.341 -1.670 2.400 1.00 97.19 89 ALA A N 1
ATOM 696 C CA . ALA A 1 89 ? 15.168 -1.791 3.265 1.00 97.19 89 ALA A CA 1
ATOM 697 C C . ALA A 1 89 ? 15.331 -0.958 4.549 1.00 97.19 89 ALA A C 1
ATOM 699 O O . ALA A 1 89 ? 16.424 -0.887 5.117 1.00 97.19 89 ALA A O 1
ATOM 700 N N . THR A 1 90 ? 14.235 -0.379 5.041 1.00 97.62 90 THR A N 1
ATOM 701 C CA . THR A 1 90 ? 14.147 0.155 6.409 1.00 97.62 90 THR A CA 1
ATOM 702 C C . THR A 1 90 ? 13.441 -0.845 7.324 1.00 97.62 90 THR A C 1
ATOM 704 O O . THR A 1 90 ? 12.791 -1.779 6.853 1.00 97.62 90 THR A O 1
ATOM 707 N N . GLU A 1 91 ? 13.504 -0.631 8.639 1.00 96.81 91 GLU A N 1
ATOM 708 C CA . GLU A 1 91 ? 12.743 -1.444 9.597 1.00 96.81 91 GLU A CA 1
ATOM 709 C C . GLU A 1 91 ? 11.228 -1.345 9.366 1.00 96.81 91 GLU A C 1
ATOM 711 O O . GLU A 1 91 ? 10.524 -2.347 9.464 1.00 96.81 91 GLU A O 1
ATOM 716 N N . LEU A 1 92 ? 10.726 -0.178 8.943 1.00 97.00 92 LEU A N 1
ATOM 717 C CA . LEU A 1 92 ? 9.324 -0.024 8.552 1.00 97.00 92 LEU A CA 1
ATOM 718 C C . LEU A 1 92 ? 8.985 -0.889 7.329 1.00 97.00 92 LEU A C 1
ATOM 720 O O . LEU A 1 92 ? 7.947 -1.549 7.311 1.00 97.00 92 LEU A O 1
ATOM 724 N N . GLY A 1 93 ? 9.877 -0.945 6.333 1.00 97.25 93 GLY A N 1
ATOM 725 C CA . GLY A 1 93 ? 9.742 -1.848 5.187 1.00 97.25 93 GLY A CA 1
ATOM 726 C C . GLY A 1 93 ? 9.715 -3.319 5.596 1.00 97.25 93 GLY A C 1
ATOM 727 O O . GLY A 1 93 ? 8.891 -4.082 5.083 1.00 97.25 93 GLY A O 1
ATOM 728 N N . ARG A 1 94 ? 10.551 -3.713 6.569 1.00 97.75 94 ARG A N 1
ATOM 729 C CA . ARG A 1 94 ? 10.546 -5.072 7.133 1.00 97.75 94 ARG A CA 1
ATOM 730 C C . ARG A 1 94 ? 9.213 -5.390 7.795 1.00 97.75 94 ARG A C 1
ATOM 732 O O . ARG A 1 94 ? 8.627 -6.413 7.452 1.00 97.75 94 ARG A O 1
ATOM 739 N N . ILE A 1 95 ? 8.715 -4.521 8.675 1.00 97.56 95 ILE A N 1
ATOM 740 C CA . ILE A 1 95 ? 7.411 -4.685 9.340 1.00 97.56 95 ILE A CA 1
ATOM 741 C C . ILE A 1 95 ? 6.303 -4.838 8.292 1.00 97.56 95 ILE A C 1
ATOM 743 O O . ILE A 1 95 ? 5.549 -5.809 8.339 1.00 97.56 95 ILE A O 1
ATOM 747 N N . ALA A 1 96 ? 6.262 -3.947 7.295 1.00 97.31 96 ALA A N 1
ATOM 748 C CA . ALA A 1 96 ? 5.286 -4.003 6.208 1.00 97.31 96 ALA A CA 1
ATOM 749 C C . ALA A 1 96 ? 5.286 -5.369 5.499 1.00 97.31 96 ALA A C 1
ATOM 751 O O . ALA A 1 96 ? 4.234 -5.977 5.311 1.00 97.31 96 ALA A O 1
ATOM 752 N N . SER A 1 97 ? 6.475 -5.880 5.161 1.00 96.62 97 SER A N 1
ATOM 753 C CA . SER A 1 97 ? 6.629 -7.169 4.482 1.00 96.62 97 SER A CA 1
ATOM 754 C C . SER A 1 97 ? 6.270 -8.368 5.363 1.00 96.62 97 SER A C 1
ATOM 756 O O . SER A 1 97 ? 5.701 -9.326 4.851 1.00 96.62 97 SER A O 1
ATOM 758 N N . HIS A 1 98 ? 6.611 -8.354 6.654 1.00 96.75 98 HIS A N 1
ATOM 759 C CA . HIS A 1 98 ? 6.369 -9.496 7.548 1.00 96.75 98 HIS A CA 1
ATOM 760 C C . HIS A 1 98 ? 4.884 -9.648 7.887 1.00 96.75 98 HIS A C 1
ATOM 762 O O . HIS A 1 98 ? 4.379 -10.766 7.957 1.00 96.75 98 HIS A O 1
ATOM 768 N N . PHE A 1 99 ? 4.182 -8.527 8.063 1.00 97.00 99 PHE A N 1
ATOM 769 C CA . PHE A 1 99 ? 2.764 -8.508 8.426 1.00 97.00 99 PHE A CA 1
ATOM 770 C C . PHE A 1 99 ? 1.822 -8.349 7.226 1.00 97.00 99 PHE A C 1
ATOM 772 O O . PHE A 1 99 ? 0.617 -8.207 7.417 1.00 97.00 99 PHE A O 1
ATOM 779 N N . TYR A 1 100 ? 2.346 -8.397 5.994 1.00 95.56 100 TYR A N 1
ATOM 780 C CA . TYR A 1 100 ? 1.562 -8.245 4.760 1.00 95.56 100 TYR A CA 1
ATOM 781 C C . TYR A 1 100 ? 0.722 -6.958 4.724 1.00 95.56 100 TYR A C 1
ATOM 783 O O . TYR A 1 100 ? -0.383 -6.927 4.180 1.00 95.56 100 TYR A O 1
ATOM 791 N N . CYS A 1 101 ? 1.253 -5.876 5.290 1.00 95.88 101 CYS A N 1
ATOM 792 C CA . CYS A 1 101 ? 0.593 -4.580 5.264 1.00 95.88 101 CYS A CA 1
ATOM 793 C C . CYS A 1 101 ? 0.981 -3.803 4.011 1.00 95.88 101 CYS A C 1
ATOM 795 O O . CYS A 1 101 ? 2.136 -3.811 3.579 1.00 95.88 101 CYS A O 1
ATOM 797 N N . THR A 1 102 ? 0.016 -3.082 3.453 1.00 96.00 102 THR A N 1
ATOM 798 C CA . THR A 1 102 ? 0.254 -2.245 2.277 1.00 96.00 102 THR A CA 1
ATOM 799 C C . THR A 1 102 ? 1.149 -1.051 2.605 1.00 96.00 102 THR A C 1
ATOM 801 O O . THR A 1 102 ? 1.114 -0.513 3.718 1.00 96.00 102 THR A O 1
ATOM 804 N N . TYR A 1 103 ? 1.934 -0.588 1.626 1.00 95.69 103 TYR A N 1
ATOM 805 C CA . TYR A 1 103 ? 2.782 0.595 1.816 1.00 95.69 103 TYR A CA 1
ATOM 806 C C . TYR A 1 103 ? 1.962 1.847 2.174 1.00 95.69 103 TYR A C 1
ATOM 808 O O . TYR A 1 103 ? 2.447 2.709 2.907 1.00 95.69 103 TYR A O 1
ATOM 816 N N . GLU A 1 104 ? 0.722 1.943 1.677 1.00 96.12 104 GLU A N 1
ATOM 817 C CA . GLU A 1 104 ? -0.207 3.043 1.959 1.00 96.12 104 GLU A CA 1
ATOM 818 C C . GLU A 1 104 ? -0.570 3.075 3.455 1.00 96.12 104 GLU A C 1
ATOM 820 O O . GLU A 1 104 ? -0.443 4.117 4.099 1.00 96.12 104 GLU A O 1
ATOM 825 N N . SER A 1 105 ? -0.930 1.928 4.043 1.00 96.25 105 SER A N 1
ATOM 826 C CA . SER A 1 105 ? -1.226 1.816 5.479 1.00 96.25 105 SER A CA 1
ATOM 827 C C . SER A 1 105 ? -0.013 2.118 6.342 1.00 96.25 105 SER A C 1
ATOM 829 O O . SER A 1 105 ? -0.106 2.880 7.300 1.00 96.25 105 SER A O 1
ATOM 831 N N . MET A 1 106 ? 1.151 1.592 5.965 1.00 96.56 106 MET A N 1
ATOM 832 C CA . MET A 1 106 ? 2.393 1.853 6.693 1.00 96.56 106 MET A CA 1
ATOM 833 C C . MET A 1 106 ? 2.803 3.323 6.619 1.00 96.56 106 MET A C 1
ATOM 835 O O . MET A 1 106 ? 3.289 3.874 7.604 1.00 96.56 106 MET A O 1
ATOM 839 N N . GLN A 1 107 ? 2.532 4.000 5.499 1.00 95.94 107 GLN A N 1
ATOM 840 C CA . GLN A 1 107 ? 2.704 5.445 5.397 1.00 95.94 107 GLN A CA 1
ATOM 841 C C . GLN A 1 107 ? 1.759 6.206 6.337 1.00 95.94 107 GLN A C 1
ATOM 843 O O . GLN A 1 107 ? 2.176 7.199 6.935 1.00 95.94 107 GLN A O 1
ATOM 848 N N . THR A 1 108 ? 0.499 5.779 6.458 1.00 95.75 108 THR A N 1
ATOM 849 C CA . THR A 1 108 ? -0.463 6.362 7.406 1.00 95.75 108 THR A CA 1
ATOM 850 C C . THR A 1 108 ? 0.021 6.182 8.841 1.00 95.75 108 THR A C 1
ATOM 852 O O . THR A 1 108 ? 0.108 7.158 9.583 1.00 95.75 108 THR A O 1
ATOM 855 N N . TYR A 1 109 ? 0.426 4.968 9.213 1.00 96.31 109 TYR A N 1
ATOM 856 C CA . TYR A 1 109 ? 0.929 4.668 10.552 1.00 96.31 109 TYR A CA 1
ATOM 857 C C . TYR A 1 109 ? 2.176 5.482 10.891 1.00 96.31 109 TYR A C 1
ATOM 859 O O . TYR A 1 109 ? 2.224 6.106 11.943 1.00 96.31 109 TYR A O 1
ATOM 867 N N . ASN A 1 110 ? 3.139 5.568 9.973 1.00 94.56 110 ASN A N 1
ATOM 868 C CA . ASN A 1 110 ? 4.372 6.330 10.175 1.00 94.56 110 ASN A CA 1
ATOM 869 C C . ASN A 1 110 ? 4.132 7.842 10.367 1.00 94.56 110 ASN A C 1
ATOM 871 O O . ASN A 1 110 ? 4.965 8.536 10.938 1.00 94.56 110 ASN A O 1
ATOM 875 N N . LYS A 1 111 ? 3.004 8.375 9.879 1.00 94.38 111 LYS A N 1
ATOM 876 C CA . LYS A 1 111 ? 2.629 9.787 10.062 1.00 94.38 111 LYS A CA 1
ATOM 877 C C . LYS A 1 111 ? 1.823 10.044 11.330 1.00 94.38 111 LYS A C 1
ATOM 879 O O . LYS A 1 111 ? 1.895 11.149 11.858 1.00 94.38 111 LYS A O 1
ATOM 884 N N . LEU A 1 112 ? 0.987 9.089 11.736 1.00 94.88 112 LEU A N 1
ATOM 885 C CA . LEU A 1 112 ? -0.010 9.297 12.787 1.00 94.88 112 LEU A CA 1
ATOM 886 C C . LEU A 1 112 ? 0.393 8.700 14.136 1.00 94.88 112 LEU A C 1
ATOM 888 O O . LEU A 1 112 ? -0.054 9.207 15.161 1.00 94.88 112 LEU A O 1
ATOM 892 N N . LEU A 1 113 ? 1.211 7.644 14.152 1.00 94.88 113 LEU A N 1
ATOM 893 C CA . LEU A 1 113 ? 1.698 7.056 15.396 1.00 94.88 113 LEU A CA 1
ATOM 894 C C . LEU A 1 113 ? 2.738 7.976 16.032 1.00 94.88 113 LEU A C 1
ATOM 896 O O . LEU A 1 113 ? 3.776 8.276 15.442 1.00 94.88 113 LEU A O 1
ATOM 900 N N . ILE A 1 114 ? 2.454 8.387 17.261 1.00 94.50 114 ILE A N 1
ATOM 901 C CA . ILE A 1 114 ? 3.347 9.150 18.130 1.00 94.50 114 ILE A CA 1
ATOM 902 C C . ILE A 1 114 ? 3.396 8.480 19.504 1.00 94.50 114 ILE A C 1
ATOM 904 O O . ILE A 1 114 ? 2.499 7.724 19.872 1.00 94.50 114 ILE A O 1
ATOM 908 N N . GLU A 1 115 ? 4.427 8.780 20.291 1.00 93.25 115 GLU A N 1
ATOM 909 C CA . GLU A 1 115 ? 4.642 8.158 21.608 1.00 93.25 115 GLU A CA 1
ATOM 910 C C . GLU A 1 115 ? 3.477 8.375 22.589 1.00 93.25 115 GLU A C 1
ATOM 912 O O . GLU A 1 115 ? 3.263 7.571 23.491 1.00 93.25 115 GLU A O 1
ATOM 917 N N . THR A 1 116 ? 2.700 9.444 22.403 1.00 95.06 116 THR A N 1
ATOM 918 C CA . THR A 1 116 ? 1.582 9.831 23.273 1.00 95.06 116 THR A CA 1
ATOM 919 C C . THR A 1 116 ? 0.206 9.433 22.725 1.00 95.06 116 THR A C 1
ATOM 921 O O . THR A 1 116 ? -0.793 10.017 23.143 1.00 95.06 116 THR A O 1
ATOM 924 N N . CYS A 1 117 ? 0.125 8.512 21.758 1.00 94.81 117 CYS A N 1
ATOM 925 C CA . CYS A 1 117 ? -1.163 8.025 21.253 1.00 94.81 117 CYS A CA 1
ATOM 926 C C . CYS A 1 117 ? -1.978 7.375 22.380 1.00 94.81 117 CYS A C 1
ATOM 928 O O . CYS A 1 117 ? -1.492 6.481 23.071 1.00 94.81 117 CYS A O 1
ATOM 930 N N . SER A 1 118 ? -3.229 7.806 22.541 1.00 95.62 118 SER A N 1
ATOM 931 C CA . SER A 1 118 ? -4.193 7.142 23.422 1.00 95.62 118 SER A CA 1
ATOM 932 C C . SER A 1 118 ? -4.833 5.934 22.734 1.00 95.62 118 SER A C 1
ATOM 934 O O . SER A 1 118 ? -4.785 5.826 21.509 1.00 95.62 118 SER A O 1
ATOM 936 N N . ASP A 1 119 ? -5.518 5.070 23.488 1.00 93.88 119 ASP A N 1
ATOM 937 C CA . ASP A 1 119 ? -6.282 3.955 22.906 1.00 93.88 119 ASP A CA 1
ATOM 938 C C . ASP A 1 119 ? -7.306 4.440 21.866 1.00 93.88 119 ASP A C 1
ATOM 940 O O . ASP A 1 119 ? -7.467 3.824 20.816 1.00 93.88 119 ASP A O 1
ATOM 944 N N . ILE A 1 120 ? -7.930 5.601 22.096 1.00 94.88 120 ILE A N 1
ATOM 945 C CA . ILE A 1 120 ? -8.840 6.228 21.126 1.00 94.88 120 ILE A CA 1
ATOM 946 C C . ILE A 1 120 ? -8.110 6.518 19.807 1.00 94.88 120 ILE A C 1
ATOM 948 O O . ILE A 1 120 ? -8.640 6.257 18.725 1.00 94.88 120 ILE A O 1
ATOM 952 N N . ASP A 1 121 ? -6.886 7.042 19.887 1.00 94.88 121 ASP A N 1
ATOM 953 C CA . ASP A 1 121 ? -6.086 7.349 18.701 1.00 94.88 121 ASP A CA 1
ATOM 954 C C . ASP A 1 121 ? -5.622 6.067 18.002 1.00 94.88 121 ASP A C 1
ATOM 956 O O . ASP A 1 121 ? -5.620 6.018 16.778 1.00 94.88 121 ASP A O 1
ATOM 960 N N . LEU A 1 122 ? -5.290 5.006 18.745 1.00 95.69 122 LEU A N 1
ATOM 961 C CA . LEU A 1 122 ? -4.881 3.723 18.167 1.00 95.69 122 LEU A CA 1
ATOM 962 C C . LEU A 1 122 ? -6.005 3.075 17.348 1.00 95.69 122 LEU A C 1
ATOM 964 O O . LEU A 1 122 ? -5.770 2.667 16.210 1.00 95.69 122 LEU A O 1
ATOM 968 N N . PHE A 1 123 ? -7.231 3.033 17.881 1.00 95.94 123 PHE A N 1
ATOM 969 C CA . PHE A 1 123 ? -8.394 2.506 17.154 1.00 95.94 123 PHE A CA 1
ATOM 970 C C . PHE A 1 123 ? -8.711 3.333 15.905 1.00 95.94 123 PHE A C 1
ATOM 972 O O . PHE A 1 123 ? -9.013 2.777 14.846 1.00 95.94 123 PHE A O 1
ATOM 979 N N . ARG A 1 124 ? -8.571 4.657 16.004 1.00 94.44 124 ARG A N 1
ATOM 980 C CA . ARG A 1 124 ? -8.688 5.563 14.861 1.00 94.44 124 ARG A CA 1
ATOM 981 C C . ARG A 1 124 ? -7.611 5.315 13.805 1.00 94.44 124 ARG A C 1
ATOM 983 O O . ARG A 1 124 ? -7.911 5.226 12.622 1.00 94.44 124 ARG A O 1
ATOM 990 N N . ILE A 1 125 ? -6.346 5.212 14.198 1.00 95.88 125 ILE A N 1
ATOM 991 C CA . ILE A 1 125 ? -5.238 5.008 13.255 1.00 95.88 125 ILE A CA 1
ATOM 992 C C . ILE A 1 125 ? -5.397 3.666 12.540 1.00 95.88 125 ILE A C 1
ATOM 994 O O . ILE A 1 125 ? -5.204 3.597 11.328 1.00 95.88 125 ILE A O 1
ATOM 998 N N . PHE A 1 126 ? -5.815 2.627 13.266 1.00 96.31 126 PHE A N 1
ATOM 999 C CA . PHE A 1 126 ? -6.153 1.331 12.688 1.00 96.31 126 PHE A CA 1
ATOM 1000 C C . PHE A 1 126 ? -7.325 1.415 11.699 1.00 96.31 126 PHE A C 1
ATOM 1002 O O . PHE A 1 126 ? -7.292 0.789 10.645 1.00 96.31 126 PHE A O 1
ATOM 1009 N N . SER A 1 127 ? -8.370 2.191 11.993 1.00 95.56 127 SER A N 1
ATOM 1010 C CA . SER A 1 127 ? -9.516 2.305 11.083 1.00 95.56 127 SER A CA 1
ATOM 1011 C C . SER A 1 127 ? -9.196 3.060 9.787 1.00 95.56 127 SER A C 1
ATOM 1013 O O . SER A 1 127 ? -9.917 2.926 8.798 1.00 95.56 127 SER A O 1
ATOM 1015 N N . MET A 1 128 ? -8.096 3.818 9.765 1.00 94.88 128 MET A N 1
ATOM 1016 C CA . MET A 1 128 ? -7.600 4.558 8.600 1.00 94.88 128 MET A CA 1
ATOM 1017 C C . MET A 1 128 ? -6.712 3.724 7.661 1.00 94.88 128 MET A C 1
ATOM 1019 O O . MET A 1 128 ? -6.158 4.261 6.695 1.00 94.88 128 MET A O 1
ATOM 1023 N N . SER A 1 129 ? -6.548 2.429 7.920 1.00 96.50 129 SER A N 1
ATOM 1024 C CA . SER A 1 129 ? -5.709 1.565 7.091 1.00 96.50 129 SER A CA 1
ATOM 1025 C C . SER A 1 129 ? -6.291 1.382 5.693 1.00 96.50 129 SER A C 1
ATOM 1027 O O . SER A 1 129 ? -7.495 1.234 5.487 1.00 96.50 129 SER A O 1
ATOM 1029 N N . SER A 1 130 ? -5.413 1.374 4.695 1.00 95.44 130 SER A N 1
ATOM 1030 C CA . SER A 1 130 ? -5.780 1.300 3.279 1.00 95.44 130 SER A CA 1
ATOM 1031 C C . SER A 1 130 ? -6.374 -0.050 2.881 1.00 95.44 130 SER A C 1
ATOM 1033 O O . SER A 1 130 ? -7.024 -0.149 1.840 1.00 95.44 130 SER A O 1
ATOM 1035 N N . GLU A 1 131 ? -6.220 -1.084 3.709 1.00 95.50 131 GLU A N 1
ATOM 1036 C CA . GLU A 1 131 ? -6.946 -2.347 3.578 1.00 95.50 131 GLU A CA 1
ATOM 1037 C C . GLU A 1 131 ? -8.468 -2.142 3.694 1.00 95.50 131 GLU A C 1
ATOM 1039 O O . GLU A 1 131 ? -9.233 -2.853 3.043 1.00 95.50 131 GLU A O 1
ATOM 1044 N N . PHE A 1 132 ? -8.909 -1.118 4.431 1.00 95.38 132 PHE A N 1
ATOM 1045 C CA . PHE A 1 132 ? -10.317 -0.790 4.660 1.00 95.38 132 PHE A CA 1
ATOM 1046 C C . PHE A 1 132 ? -10.884 0.239 3.675 1.00 95.38 132 PHE A C 1
ATOM 1048 O O . PHE A 1 132 ? -12.056 0.591 3.768 1.00 95.38 132 PHE A O 1
ATOM 1055 N N . LYS A 1 133 ? -10.111 0.688 2.675 1.00 92.00 133 LYS A N 1
ATOM 1056 C CA . LYS A 1 133 ? -10.515 1.776 1.757 1.00 92.00 133 LYS A CA 1
ATOM 1057 C C . LYS A 1 133 ? -11.777 1.517 0.930 1.00 92.00 133 LYS A C 1
ATOM 1059 O O . LYS A 1 133 ? -12.325 2.440 0.337 1.00 92.00 133 LYS A O 1
ATOM 1064 N N . HIS A 1 134 ? -12.195 0.258 0.824 1.00 92.06 134 HIS A N 1
ATOM 1065 C CA . HIS A 1 134 ? -13.403 -0.145 0.102 1.00 92.06 134 HIS A CA 1
ATOM 1066 C C . HIS A 1 134 ? -14.606 -0.371 1.026 1.00 92.06 134 HIS A C 1
ATOM 1068 O O . HIS A 1 134 ? -15.703 -0.642 0.537 1.00 92.06 134 HIS A O 1
ATOM 1074 N N . LEU A 1 135 ? -14.419 -0.263 2.345 1.00 93.69 135 LEU A N 1
ATOM 1075 C CA . LEU A 1 135 ? -15.531 -0.233 3.280 1.00 93.69 135 LEU A CA 1
ATOM 1076 C C . LEU A 1 135 ? -16.266 1.098 3.142 1.00 93.69 135 LEU A C 1
ATOM 1078 O O . LEU A 1 135 ? -15.674 2.155 2.948 1.00 93.69 135 LEU A O 1
ATOM 1082 N N . SER A 1 136 ? -17.583 1.018 3.218 1.00 93.69 136 SER A N 1
ATOM 1083 C CA . SER A 1 136 ? -18.488 2.159 3.235 1.00 93.69 136 SER A CA 1
ATOM 1084 C C . SER A 1 136 ? -19.628 1.855 4.193 1.00 93.69 136 SER A C 1
ATOM 1086 O O . SER A 1 136 ? -19.925 0.683 4.462 1.00 93.69 136 SER A O 1
ATOM 1088 N N . VAL A 1 137 ? -20.217 2.922 4.723 1.00 93.88 137 VAL A N 1
ATOM 1089 C CA . VAL A 1 137 ? -21.432 2.859 5.528 1.00 93.88 137 VAL A CA 1
ATOM 1090 C C . VAL A 1 137 ? -22.624 2.830 4.579 1.00 93.88 137 VAL A C 1
ATOM 1092 O O . VAL A 1 137 ? -22.752 3.707 3.725 1.00 93.88 137 VAL A O 1
ATOM 1095 N N . ARG A 1 138 ? -23.469 1.808 4.698 1.00 94.44 138 ARG A N 1
ATOM 1096 C CA . ARG A 1 138 ? -24.735 1.690 3.963 1.00 94.44 138 ARG A CA 1
ATOM 1097 C C . ARG A 1 138 ? -25.886 2.199 4.821 1.00 94.44 138 ARG A C 1
ATOM 1099 O O . ARG A 1 138 ? -25.806 2.168 6.045 1.00 94.44 138 ARG A O 1
ATOM 1106 N N . ASP A 1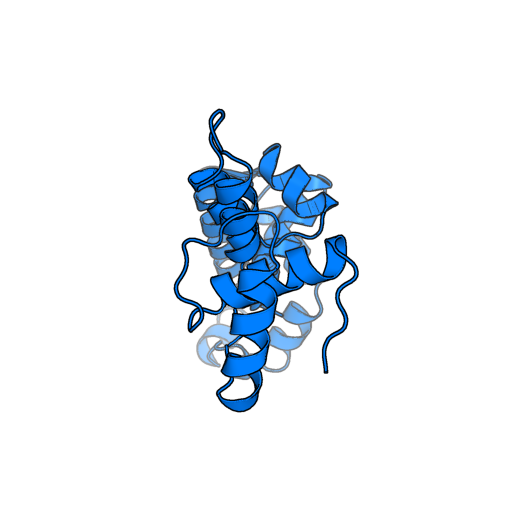 139 ? -26.957 2.672 4.196 1.00 92.69 139 ASP A N 1
ATOM 1107 C CA . ASP A 1 139 ? -28.067 3.279 4.936 1.00 92.69 139 ASP A CA 1
ATOM 1108 C C . ASP A 1 139 ? -28.804 2.262 5.822 1.00 92.69 139 ASP A C 1
ATOM 1110 O O . ASP A 1 139 ? -29.219 2.602 6.929 1.00 92.69 139 ASP A O 1
ATOM 1114 N N . GLU A 1 140 ? -28.905 1.004 5.387 1.00 93.94 140 GLU A N 1
ATOM 1115 C CA . GLU A 1 140 ? -29.579 -0.071 6.122 1.00 93.94 140 GLU A CA 1
ATOM 1116 C C . GLU A 1 140 ? -28.891 -0.473 7.440 1.00 93.94 140 GLU A C 1
ATOM 1118 O O . GLU A 1 140 ? -29.561 -0.951 8.350 1.00 93.94 140 GLU A O 1
ATOM 1123 N N . GLU A 1 141 ? -27.583 -0.237 7.580 1.00 93.75 141 GLU A N 1
ATOM 1124 C CA . GLU A 1 141 ? -26.789 -0.613 8.767 1.00 93.75 141 GLU A CA 1
ATOM 1125 C C . GLU A 1 141 ? -26.562 0.563 9.736 1.00 93.75 141 GLU A C 1
ATOM 1127 O O . GLU A 1 141 ? -26.062 0.363 10.841 1.00 93.75 141 GLU A O 1
ATOM 1132 N N . LYS A 1 142 ? -26.945 1.799 9.377 1.00 92.69 142 LYS A N 1
ATOM 1133 C CA . LYS A 1 142 ? -26.672 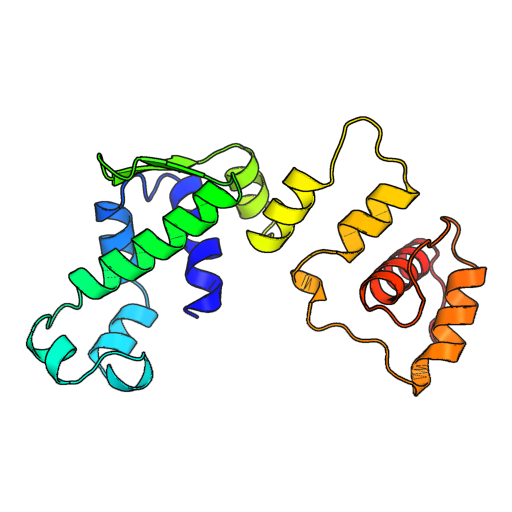2.997 10.201 1.00 92.69 142 LYS A CA 1
ATOM 1134 C C . LYS A 1 142 ? -27.257 2.911 11.605 1.00 92.69 142 LYS A C 1
ATOM 1136 O O . LYS A 1 142 ? -26.586 3.252 12.577 1.00 92.69 142 LYS A O 1
ATOM 1141 N N . LEU A 1 143 ? -28.502 2.447 11.713 1.00 92.56 143 LEU A N 1
ATOM 1142 C CA . LEU A 1 143 ? -29.181 2.336 13.003 1.00 92.56 143 LEU A CA 1
ATOM 1143 C C . LEU A 1 143 ? -28.502 1.297 13.906 1.00 92.56 143 LEU A C 1
ATOM 1145 O O . LEU A 1 143 ? -28.421 1.489 15.117 1.00 92.56 143 LEU A O 1
ATOM 1149 N N . GLU A 1 144 ? -28.019 0.202 13.325 1.00 93.25 144 GLU A N 1
ATOM 1150 C CA . GLU A 1 144 ? -27.296 -0.836 14.055 1.00 93.25 144 GLU A CA 1
ATOM 1151 C C . GLU A 1 144 ? -25.909 -0.343 14.486 1.00 93.25 144 GLU A C 1
ATOM 1153 O O . GLU A 1 144 ? -25.552 -0.457 15.658 1.00 93.25 144 GLU A O 1
ATOM 1158 N N . LEU A 1 145 ? -25.165 0.302 13.581 1.00 93.75 145 LEU A N 1
ATOM 1159 C CA . LEU A 1 145 ? -23.864 0.901 13.884 1.00 93.75 145 LEU A CA 1
ATOM 1160 C C . LEU A 1 145 ? -23.955 1.932 15.010 1.00 93.75 145 LEU A C 1
ATOM 1162 O O . LEU A 1 145 ? -23.082 1.957 15.876 1.00 93.75 145 LEU A O 1
ATOM 1166 N N . GLN A 1 146 ? -25.018 2.741 15.044 1.00 92.88 146 GLN A N 1
ATOM 1167 C CA . GLN A 1 146 ? -25.247 3.691 16.130 1.00 92.88 146 GLN A CA 1
ATOM 1168 C C . GLN A 1 146 ? -25.444 2.984 17.478 1.00 92.88 146 GLN A C 1
ATOM 1170 O O . GLN A 1 146 ? -24.815 3.367 18.463 1.00 92.88 146 GLN A O 1
ATOM 1175 N N . LYS A 1 147 ? -26.243 1.910 17.521 1.00 92.50 147 LYS A N 1
ATOM 1176 C CA . LYS A 1 147 ? -26.424 1.108 18.744 1.00 92.50 147 LYS A CA 1
ATOM 1177 C C . LYS A 1 147 ? -25.113 0.478 19.210 1.00 92.50 147 LYS A C 1
ATOM 1179 O O . LYS A 1 147 ? -24.829 0.480 20.405 1.00 92.50 147 LYS A O 1
ATOM 1184 N N . LEU A 1 148 ? -24.313 -0.058 18.288 1.00 93.25 148 LEU A N 1
ATOM 1185 C CA . LEU A 1 148 ? -23.018 -0.660 18.615 1.00 93.25 148 LEU A CA 1
ATOM 1186 C C . LEU A 1 148 ? -22.021 0.388 19.124 1.00 93.25 148 LEU A C 1
ATOM 1188 O O . LEU A 1 148 ? -21.299 0.121 20.082 1.00 93.25 148 LEU A O 1
ATOM 1192 N N . ALA A 1 149 ? -22.017 1.588 18.539 1.00 92.25 149 ALA A N 1
ATOM 1193 C CA . ALA A 1 149 ? -21.170 2.693 18.978 1.00 92.25 149 ALA A CA 1
ATOM 1194 C C . ALA A 1 149 ? -21.489 3.152 20.413 1.00 92.25 149 ALA A C 1
ATOM 1196 O O . ALA A 1 149 ? -20.572 3.473 21.162 1.00 92.25 149 ALA A O 1
ATOM 1197 N N . GLU A 1 150 ? -22.760 3.132 20.826 1.00 91.12 150 GLU A N 1
ATOM 1198 C CA . GLU A 1 150 ? -23.165 3.451 22.207 1.00 91.12 150 GLU A CA 1
ATOM 1199 C C . GLU A 1 150 ? -22.668 2.420 23.237 1.00 91.12 150 GLU A C 1
ATOM 1201 O O . GLU A 1 150 ? -22.465 2.761 24.401 1.00 91.12 150 GLU A O 1
ATOM 1206 N N . HIS A 1 151 ? -22.443 1.172 22.815 1.00 90.25 151 HIS A N 1
ATOM 1207 C CA . HIS A 1 151 ? -21.931 0.087 23.663 1.00 90.25 151 HIS A CA 1
ATOM 1208 C C . HIS A 1 151 ? -20.410 -0.103 23.545 1.00 90.25 151 HIS A C 1
ATOM 1210 O O . HIS A 1 151 ? -19.846 -0.998 24.181 1.00 90.25 151 HIS A O 1
ATOM 1216 N N . ALA A 1 152 ? -19.742 0.713 22.728 1.00 92.12 152 ALA A N 1
ATOM 1217 C CA . ALA A 1 152 ? -18.309 0.632 22.509 1.00 92.12 152 ALA A CA 1
ATOM 1218 C C . ALA A 1 152 ? -17.548 1.088 23.773 1.00 92.12 152 ALA A C 1
ATOM 1220 O O . ALA A 1 152 ? -17.797 2.188 24.275 1.00 92.12 152 ALA A O 1
ATOM 1221 N N . PRO A 1 153 ? -16.612 0.281 24.310 1.00 93.62 153 PRO A N 1
ATOM 1222 C CA . PRO A 1 153 ? -15.861 0.647 25.511 1.00 93.62 153 PRO A CA 1
ATOM 1223 C C . PRO A 1 153 ? -14.914 1.836 25.292 1.00 93.62 153 PRO A C 1
ATOM 1225 O O . PRO A 1 153 ? -14.591 2.541 26.249 1.00 93.62 153 PRO A O 1
ATOM 1228 N N . ILE A 1 154 ? -14.456 2.061 24.056 1.00 94.88 154 ILE A N 1
ATOM 1229 C CA . ILE A 1 154 ? -13.542 3.145 23.694 1.00 94.88 154 ILE A CA 1
ATOM 1230 C C . ILE A 1 154 ? -14.305 4.175 22.848 1.00 94.88 154 ILE A C 1
ATOM 1232 O O . ILE A 1 154 ? -14.863 3.814 21.807 1.00 94.88 154 ILE A O 1
ATOM 1236 N N . PRO A 1 155 ? -14.303 5.464 23.243 1.00 93.81 155 PRO A N 1
ATOM 1237 C CA . PRO A 1 155 ? -15.003 6.511 22.508 1.00 93.81 155 PRO A CA 1
ATOM 1238 C C . PRO A 1 155 ? -14.568 6.621 21.044 1.00 93.81 155 PRO A C 1
ATOM 1240 O O . PRO A 1 155 ? -13.376 6.668 20.742 1.00 93.81 155 PRO A O 1
ATOM 1243 N N . ILE A 1 156 ? -15.546 6.751 20.150 1.00 92.81 156 ILE A N 1
ATOM 1244 C CA . ILE A 1 156 ? -15.349 6.940 18.709 1.00 92.81 156 ILE A CA 1
ATOM 1245 C C . ILE A 1 156 ? -15.565 8.423 18.401 1.00 92.81 156 ILE A C 1
ATOM 1247 O O . ILE A 1 156 ? -16.594 8.991 18.764 1.00 92.81 156 ILE A O 1
ATOM 1251 N N . LYS A 1 157 ? -14.563 9.078 17.803 1.00 89.00 157 LYS A N 1
ATOM 1252 C CA . LYS A 1 157 ? -14.575 10.535 17.547 1.00 89.00 157 LYS A CA 1
ATOM 1253 C C . LYS A 1 157 ? -15.020 10.878 16.126 1.00 89.00 157 LYS A C 1
ATOM 1255 O O . LYS A 1 157 ? -15.327 12.032 15.840 1.00 89.00 157 LYS A O 1
ATOM 1260 N N . GLU A 1 158 ? -14.966 9.902 15.233 1.00 88.69 158 GLU A N 1
ATOM 1261 C CA . GLU A 1 158 ? -15.348 10.002 13.835 1.00 88.69 158 GLU A CA 1
ATOM 1262 C C . GLU A 1 158 ? -16.866 10.106 13.684 1.00 88.69 158 GLU A C 1
ATOM 1264 O O . GLU A 1 158 ? -17.631 9.638 14.529 1.00 88.69 158 GLU A O 1
ATOM 1269 N N . ASN A 1 159 ? -17.315 10.696 12.577 1.00 90.44 159 ASN A N 1
ATOM 1270 C CA . ASN A 1 159 ? -18.728 10.660 12.229 1.00 90.44 159 ASN A CA 1
ATOM 1271 C C . ASN A 1 159 ? -19.119 9.222 11.838 1.00 90.44 159 ASN A C 1
ATOM 1273 O O . ASN A 1 159 ? -18.425 8.599 11.041 1.00 90.44 159 ASN A O 1
ATOM 1277 N N . LEU A 1 160 ? -20.236 8.707 12.364 1.00 88.31 160 LEU A N 1
ATOM 1278 C CA . LEU A 1 160 ? -20.733 7.351 12.092 1.00 88.31 160 LEU A CA 1
ATOM 1279 C C . LEU A 1 160 ? -21.055 7.087 10.612 1.00 88.31 160 LEU A C 1
ATOM 1281 O O . LEU A 1 160 ? -21.135 5.928 10.217 1.00 88.31 160 LEU A O 1
ATOM 1285 N N . ASP A 1 161 ? -21.195 8.132 9.794 1.00 88.62 161 ASP A N 1
ATOM 1286 C CA . ASP A 1 161 ? -21.316 8.009 8.336 1.00 88.62 161 ASP A CA 1
ATOM 1287 C C . ASP A 1 161 ? -19.971 7.707 7.632 1.00 88.62 161 ASP A C 1
ATOM 1289 O O . ASP A 1 161 ? -19.946 7.359 6.449 1.00 88.62 161 ASP A O 1
ATOM 1293 N N . GLU A 1 162 ? -18.835 7.830 8.328 1.00 91.69 162 GLU A N 1
ATOM 1294 C CA . GLU A 1 162 ? -17.508 7.549 7.781 1.00 91.69 162 GLU A CA 1
ATOM 1295 C C . GLU A 1 162 ? -17.140 6.059 7.872 1.00 91.69 162 GLU A C 1
ATOM 1297 O O . GLU A 1 162 ? -17.391 5.366 8.860 1.00 91.69 162 GLU A O 1
ATOM 1302 N N . ALA A 1 163 ? -16.439 5.556 6.851 1.00 93.00 163 ALA A N 1
ATOM 1303 C CA . ALA A 1 163 ? -15.945 4.176 6.824 1.00 93.00 163 ALA A CA 1
ATOM 1304 C C . ALA A 1 163 ? -14.952 3.856 7.962 1.00 93.00 163 ALA A C 1
ATOM 1306 O O . ALA A 1 163 ? -14.882 2.716 8.433 1.00 93.00 163 ALA A O 1
ATOM 1307 N N . SER A 1 164 ? -14.203 4.864 8.416 1.00 93.06 164 SER A N 1
ATOM 1308 C CA . SER A 1 164 ? -13.316 4.802 9.584 1.00 93.06 164 SER A CA 1
ATOM 1309 C C . SER A 1 164 ? -14.109 4.498 10.859 1.00 93.06 164 SER A C 1
ATOM 1311 O O . SER A 1 164 ? -13.759 3.575 11.595 1.00 93.06 164 SER A O 1
ATOM 1313 N N . ALA A 1 165 ? -15.224 5.200 11.088 1.00 94.06 165 ALA A N 1
ATOM 1314 C CA . ALA A 1 165 ? -16.098 4.961 12.231 1.00 94.06 165 ALA A CA 1
ATOM 1315 C C . ALA A 1 165 ? -16.652 3.536 12.208 1.00 94.06 165 ALA A C 1
ATOM 1317 O O . ALA A 1 165 ? -16.529 2.815 13.195 1.00 94.06 165 ALA A O 1
ATOM 1318 N N . LYS A 1 166 ? -17.161 3.083 11.056 1.00 95.50 166 LYS A N 1
ATOM 1319 C CA . LYS A 1 166 ? -17.641 1.704 10.886 1.00 95.50 166 LYS A CA 1
ATOM 1320 C C . LYS A 1 166 ? -16.578 0.670 11.247 1.00 95.50 166 LYS A C 1
ATOM 1322 O O . LYS A 1 166 ? -16.852 -0.259 11.997 1.00 95.50 166 LYS A O 1
ATOM 1327 N N . THR A 1 167 ? -15.363 0.826 10.731 1.00 96.38 167 THR A N 1
ATOM 1328 C CA . THR A 1 167 ? -14.265 -0.114 11.003 1.00 96.38 167 THR A CA 1
ATOM 1329 C C . THR A 1 167 ? -13.902 -0.128 12.490 1.00 96.38 167 THR A C 1
ATOM 1331 O O . THR A 1 167 ? -13.691 -1.198 13.060 1.00 96.38 167 THR A O 1
ATOM 1334 N N . ASN A 1 168 ? -13.887 1.044 13.131 1.00 96.31 168 ASN A N 1
ATOM 1335 C CA . ASN A 1 168 ? -13.638 1.187 14.564 1.00 96.31 168 ASN A CA 1
ATOM 1336 C C . ASN A 1 168 ? -14.729 0.483 15.399 1.00 96.31 168 ASN A C 1
ATOM 1338 O O . ASN A 1 168 ? -14.409 -0.386 16.211 1.00 96.31 168 ASN A O 1
ATOM 1342 N N . VAL A 1 169 ? -16.010 0.773 15.126 1.00 95.88 169 VAL A N 1
ATOM 1343 C CA . VAL A 1 169 ? -17.164 0.126 15.779 1.00 95.88 169 VAL A CA 1
ATOM 1344 C C . VAL A 1 169 ? -17.082 -1.392 15.644 1.00 95.88 169 VAL A C 1
ATOM 1346 O O . VAL A 1 169 ? -17.210 -2.102 16.636 1.00 95.88 169 VAL A O 1
ATOM 1349 N N . LEU A 1 170 ? -16.843 -1.904 14.434 1.00 96.06 170 LEU A N 1
ATOM 1350 C CA . LEU A 1 170 ? -16.812 -3.343 14.174 1.00 96.06 170 LEU A CA 1
ATOM 1351 C C . LEU A 1 170 ? -15.651 -4.044 14.887 1.00 96.06 170 LEU A C 1
ATOM 1353 O O . LEU A 1 170 ? -15.835 -5.146 15.404 1.00 96.06 170 LEU A O 1
ATOM 1357 N N . LEU A 1 171 ? -14.473 -3.414 14.958 1.00 96.50 171 LEU A N 1
ATOM 1358 C CA . LEU A 1 171 ? -13.349 -3.963 15.716 1.00 96.50 171 LEU A CA 1
ATOM 1359 C C . LEU A 1 171 ? -13.687 -4.053 17.208 1.00 96.50 171 LEU A C 1
ATOM 1361 O O . LEU A 1 171 ? -13.442 -5.083 17.836 1.00 96.50 171 LEU A O 1
ATOM 1365 N N . GLN A 1 172 ? -14.269 -2.994 17.772 1.00 96.44 172 GLN A N 1
ATOM 1366 C CA . GLN A 1 172 ? -14.682 -2.990 19.173 1.00 96.44 172 GLN A CA 1
ATOM 1367 C C . GLN A 1 172 ? -15.790 -4.011 19.442 1.00 96.44 172 GLN A C 1
ATOM 1369 O O . GLN A 1 172 ? -15.683 -4.781 20.391 1.00 96.44 172 GLN A O 1
ATOM 1374 N N . ALA A 1 173 ? -16.800 -4.096 18.575 1.00 95.62 173 ALA A N 1
ATOM 1375 C CA . ALA A 1 173 ? -17.867 -5.087 18.672 1.00 95.62 173 ALA A CA 1
ATOM 1376 C C . ALA A 1 173 ? -17.320 -6.523 18.645 1.00 95.62 173 ALA A C 1
ATOM 1378 O O . ALA A 1 173 ? -17.756 -7.357 19.439 1.00 95.62 173 ALA A O 1
ATOM 1379 N N . TYR A 1 174 ? -16.322 -6.794 17.797 1.00 96.38 174 TYR A N 1
ATOM 1380 C CA . TYR A 1 174 ? -15.632 -8.082 17.750 1.00 96.38 174 TYR A CA 1
ATOM 1381 C C . TYR A 1 174 ? -14.912 -8.403 19.068 1.00 96.38 174 TYR A C 1
ATOM 1383 O O . TYR A 1 174 ? -15.102 -9.486 19.623 1.00 96.38 174 TYR A O 1
ATOM 1391 N N . ILE A 1 175 ? -14.123 -7.463 19.600 1.00 95.56 175 ILE A N 1
ATOM 1392 C CA . ILE A 1 175 ? -13.399 -7.638 20.873 1.00 95.56 175 ILE A CA 1
ATOM 1393 C C . ILE A 1 175 ? -14.382 -7.849 22.034 1.00 95.56 175 ILE A C 1
ATOM 1395 O O . ILE A 1 175 ? -14.161 -8.709 22.888 1.00 95.56 175 ILE A O 1
ATOM 1399 N N . SER A 1 176 ? -15.490 -7.108 22.036 1.00 94.12 176 SER A N 1
ATOM 1400 C CA . SER A 1 176 ? -16.551 -7.181 23.042 1.00 94.12 176 SER A CA 1
ATOM 1401 C C . SER A 1 176 ? -17.523 -8.351 22.848 1.00 94.12 176 SER A C 1
ATOM 1403 O O . SER A 1 176 ? -18.423 -8.520 23.668 1.00 94.12 176 SER A O 1
ATOM 1405 N N . GLN A 1 177 ? -17.358 -9.163 21.795 1.00 93.31 177 GLN A N 1
ATOM 1406 C CA . GLN A 1 177 ? -18.243 -10.285 21.445 1.00 93.31 177 GLN A CA 1
ATOM 1407 C C . GLN A 1 177 ? -19.726 -9.887 21.323 1.00 93.31 177 GLN A C 1
ATOM 1409 O O . GLN A 1 177 ? -20.625 -10.656 21.678 1.00 93.31 177 GLN A O 1
ATOM 1414 N N . LEU A 1 178 ? -19.990 -8.679 20.821 1.00 91.25 178 LEU A N 1
ATOM 1415 C CA . LEU A 1 178 ? -21.348 -8.226 20.536 1.00 91.25 178 LEU A CA 1
ATOM 1416 C C . LEU A 1 178 ? -21.902 -8.975 19.319 1.00 91.25 178 LEU A C 1
ATOM 1418 O O . LEU A 1 178 ? -21.175 -9.293 18.375 1.00 91.25 178 LEU A O 1
ATOM 1422 N N . LYS A 1 179 ? -23.203 -9.266 19.346 1.00 88.62 179 LYS A N 1
ATOM 1423 C CA . LYS A 1 179 ? -23.904 -9.841 18.196 1.00 88.62 179 LYS A CA 1
ATOM 1424 C C . LYS A 1 179 ? -24.293 -8.729 17.225 1.00 88.62 179 LYS A C 1
ATOM 1426 O O . LYS A 1 179 ? -24.655 -7.643 17.668 1.00 88.62 179 LYS A O 1
ATOM 1431 N N . LEU A 1 180 ? -24.196 -9.041 15.937 1.00 87.06 180 LEU A N 1
ATOM 1432 C CA . LEU A 1 180 ? -24.720 -8.233 14.839 1.00 87.06 180 LEU A CA 1
ATOM 1433 C C . LEU A 1 180 ? -26.026 -8.888 14.370 1.00 87.06 180 LEU A C 1
ATOM 1435 O O . LEU A 1 180 ? -26.054 -10.120 14.259 1.00 87.06 180 LEU A O 1
ATOM 1439 N N . ASP A 1 181 ? -27.071 -8.090 14.157 1.00 74.00 181 ASP A N 1
ATOM 1440 C CA . ASP A 1 181 ? -28.438 -8.528 13.819 1.00 74.00 181 ASP A CA 1
ATOM 1441 C C . ASP A 1 181 ? -28.803 -8.228 12.355 1.00 74.00 181 ASP A C 1
ATOM 1443 O O . ASP A 1 181 ? -28.624 -7.076 11.906 1.00 74.00 181 ASP A O 1
#